Protein AF-A0A9E0YJE5-F1 (afdb_monomer_lite)

Secondary structure (DSSP, 8-state):
----------EEEEEEEEEEE-GGGTTPEEEEEEEEEEEE-TT-TT-EEEEEEEEEEEE-TT-TT---EEEEEEEEEEEE-

Foldseek 3Di:
DDDPPPFPQPFDKDKDKDWDFDVVLVRDIWIKIKIWTKGAGPVDRQWIKIKMKIWTWAADPPPPDDGDTDTDIDIDIDTGD

Radius of gyration: 19.16 Å; chains: 1; bounding box: 39×23×61 Å

Structure (mmCIF, N/CA/C/O backbone):
data_AF-A0A9E0YJE5-F1
#
_entry.id   AF-A0A9E0YJE5-F1
#
loop_
_atom_site.group_PDB
_atom_site.id
_atom_site.type_symbol
_atom_site.label_atom_id
_atom_site.label_alt_id
_atom_site.label_comp_id
_atom_site.label_asym_id
_atom_site.label_entity_id
_atom_site.label_seq_id
_atom_site.pdbx_PDB_ins_code
_atom_site.Cartn_x
_atom_site.Cartn_y
_atom_site.Cartn_z
_atom_site.occupancy
_atom_site.B_iso_or_equiv
_atom_site.auth_seq_id
_atom_site.auth_comp_id
_atom_site.auth_asym_id
_atom_site.auth_atom_id
_atom_site.pdbx_PDB_model_num
ATOM 1 N N . TYR A 1 1 ? -25.699 -8.453 35.910 1.00 36.94 1 TYR A N 1
ATOM 2 C CA . TYR A 1 1 ? -25.032 -9.606 35.279 1.00 36.94 1 TYR A CA 1
ATOM 3 C C . TYR A 1 1 ? -24.284 -9.119 34.049 1.00 36.94 1 TYR A C 1
ATOM 5 O O . TYR A 1 1 ? -24.908 -8.634 33.115 1.00 36.94 1 TYR A O 1
ATOM 13 N N . HIS A 1 2 ? -22.951 -9.129 34.121 1.00 45.34 2 HIS A N 1
ATOM 14 C CA . HIS A 1 2 ? -22.042 -8.694 33.061 1.00 45.34 2 HIS A CA 1
ATOM 15 C C . HIS A 1 2 ? -22.062 -9.715 31.918 1.00 45.34 2 HIS A C 1
ATOM 17 O O . HIS A 1 2 ? -21.574 -10.829 32.081 1.00 45.34 2 HIS A O 1
ATOM 23 N N . GLY A 1 3 ? -22.633 -9.341 30.774 1.00 43.97 3 GLY A N 1
ATOM 24 C CA . GLY A 1 3 ? -22.486 -10.094 29.534 1.00 43.97 3 GLY A CA 1
ATOM 25 C C . GLY A 1 3 ? -21.179 -9.694 28.863 1.00 43.97 3 GLY A C 1
ATOM 26 O O . GLY A 1 3 ? -21.126 -8.685 28.163 1.00 43.97 3 GLY A O 1
ATOM 27 N N . THR A 1 4 ? -20.124 -10.468 29.093 1.00 52.00 4 THR A N 1
ATOM 28 C CA . THR A 1 4 ? -18.880 -10.441 28.322 1.00 52.00 4 THR A CA 1
ATOM 29 C C . THR A 1 4 ? -19.194 -10.783 26.865 1.00 52.00 4 THR A C 1
ATOM 31 O O . THR A 1 4 ? -19.112 -11.933 26.441 1.00 52.00 4 THR A O 1
ATOM 34 N N . LYS A 1 5 ? -19.559 -9.773 26.065 1.00 52.00 5 LYS A N 1
ATOM 35 C CA . LYS A 1 5 ? -19.409 -9.871 24.613 1.00 52.00 5 LYS A CA 1
ATOM 36 C C . LYS A 1 5 ? -17.916 -10.033 24.372 1.00 52.00 5 LYS A C 1
ATOM 38 O O . LYS A 1 5 ? -17.168 -9.072 24.524 1.00 52.00 5 LYS A O 1
ATOM 43 N N . GLN A 1 6 ? -17.487 -11.257 24.074 1.00 48.09 6 GLN A N 1
ATOM 44 C CA . GLN A 1 6 ? -16.167 -11.513 23.517 1.00 48.09 6 GLN A CA 1
ATOM 45 C C . GLN A 1 6 ? -16.034 -10.624 22.283 1.00 48.09 6 GLN A C 1
ATOM 47 O O . GLN A 1 6 ? -16.612 -10.893 21.231 1.00 48.09 6 GLN A O 1
ATOM 52 N N . VAL A 1 7 ? -15.326 -9.511 22.446 1.00 54.22 7 VAL A N 1
ATOM 53 C CA . VAL A 1 7 ? -14.892 -8.676 21.338 1.00 54.22 7 VAL A CA 1
ATOM 54 C C . VAL A 1 7 ? -13.767 -9.467 20.698 1.00 54.22 7 VAL A C 1
ATOM 56 O O . VAL A 1 7 ? -12.607 -9.286 21.040 1.00 54.22 7 VAL A O 1
ATOM 59 N N . VAL A 1 8 ? -14.111 -10.430 19.847 1.00 55.34 8 VAL A N 1
ATOM 60 C CA . VAL A 1 8 ? -13.139 -10.974 18.906 1.00 55.34 8 VAL A CA 1
ATOM 61 C C . VAL A 1 8 ? -12.954 -9.857 17.881 1.00 55.34 8 VAL A C 1
ATOM 63 O O . VAL A 1 8 ? -13.912 -9.550 17.163 1.00 55.34 8 VAL A O 1
ATOM 66 N N . PRO A 1 9 ? -11.798 -9.168 17.837 1.00 58.50 9 PRO A N 1
ATOM 67 C CA . PRO A 1 9 ? -11.542 -8.232 16.764 1.00 58.50 9 PRO A CA 1
ATOM 68 C C . PRO A 1 9 ? -11.353 -9.102 15.526 1.00 58.50 9 PRO A C 1
ATOM 70 O O . PRO A 1 9 ? -10.281 -9.662 15.311 1.00 58.50 9 PRO A O 1
ATOM 73 N N . TYR A 1 10 ? -12.415 -9.306 14.750 1.00 65.81 10 TYR A N 1
ATOM 74 C CA . TYR A 1 10 ? -12.297 -9.972 13.462 1.00 65.81 10 TYR A CA 1
ATOM 75 C C . TYR A 1 10 ? -11.474 -9.045 12.564 1.00 65.81 10 TYR A C 1
ATOM 77 O O . TYR A 1 10 ? -12.002 -8.133 11.932 1.00 65.81 10 TYR A O 1
ATOM 85 N N . GLY A 1 11 ? -10.154 -9.231 12.589 1.00 73.56 11 GLY A N 1
ATOM 86 C CA . GLY A 1 11 ? -9.247 -8.658 11.614 1.00 73.56 11 GLY A CA 1
ATOM 87 C C . GLY A 1 11 ? -9.575 -9.290 10.271 1.00 73.56 11 GLY A C 1
ATOM 88 O O . GLY A 1 11 ? -9.392 -10.491 10.086 1.00 73.56 11 GLY A O 1
ATOM 89 N N . VAL A 1 12 ? -10.119 -8.497 9.357 1.00 85.38 12 VAL A N 1
ATOM 90 C CA . VAL A 1 12 ? -10.422 -8.943 8.001 1.00 85.38 12 VAL A CA 1
ATOM 91 C C . VAL A 1 12 ? -9.177 -8.728 7.159 1.00 85.38 12 VAL A C 1
ATOM 93 O O . VAL A 1 12 ? -8.697 -7.601 7.034 1.00 85.38 12 VAL A O 1
ATOM 96 N N . LEU A 1 13 ? -8.656 -9.809 6.583 1.00 87.38 13 LEU A N 1
ATOM 97 C CA . LEU A 1 13 ? -7.623 -9.715 5.560 1.00 87.38 13 LEU A CA 1
ATOM 98 C C . LEU A 1 13 ? -8.229 -9.094 4.303 1.00 87.38 13 LEU A C 1
ATOM 100 O O . LEU A 1 13 ? -9.256 -9.552 3.803 1.00 87.38 13 LEU A O 1
ATOM 104 N N . ILE A 1 14 ? -7.578 -8.055 3.800 1.00 88.12 14 ILE A N 1
ATOM 105 C CA . ILE A 1 14 ? -7.903 -7.408 2.536 1.00 88.12 14 ILE A CA 1
ATOM 106 C C . ILE A 1 14 ? -6.685 -7.470 1.626 1.00 88.12 14 ILE A C 1
ATOM 108 O O . ILE A 1 14 ? -5.545 -7.434 2.080 1.00 88.12 14 ILE A O 1
ATOM 112 N N . GLY A 1 15 ? -6.913 -7.562 0.328 1.00 91.75 15 GLY A N 1
ATOM 113 C CA . GLY A 1 15 ? -5.835 -7.547 -0.639 1.00 91.75 15 GLY A CA 1
ATOM 114 C C . GLY A 1 15 ? -6.357 -7.267 -2.031 1.00 91.75 15 GLY A C 1
ATOM 115 O O . GLY A 1 15 ? -7.531 -7.489 -2.322 1.00 91.75 15 GLY A O 1
ATOM 116 N N . GLY A 1 16 ? -5.477 -6.751 -2.872 1.00 90.19 16 GLY A N 1
ATOM 117 C CA . GLY A 1 16 ? -5.757 -6.413 -4.252 1.00 90.19 16 GLY A CA 1
ATOM 118 C C . GLY A 1 16 ? -4.502 -6.568 -5.090 1.00 90.19 16 GLY A C 1
ATOM 119 O O . GLY A 1 16 ? -3.390 -6.312 -4.629 1.00 90.19 16 GLY A O 1
ATOM 120 N N . LEU A 1 17 ? -4.695 -6.999 -6.325 1.00 90.50 17 LEU A N 1
ATOM 121 C CA . LEU A 1 17 ? -3.660 -7.053 -7.340 1.00 90.50 17 LEU A CA 1
ATOM 122 C C . LEU A 1 17 ? -4.173 -6.267 -8.543 1.00 90.50 17 LEU A C 1
ATOM 124 O O . LEU A 1 17 ? -5.316 -6.439 -8.960 1.00 90.50 17 LEU A O 1
ATOM 128 N N . ASP A 1 18 ? -3.335 -5.383 -9.058 1.00 86.81 18 ASP A N 1
ATOM 129 C CA . ASP A 1 18 ? -3.611 -4.511 -10.189 1.00 86.81 18 ASP A CA 1
ATOM 130 C C . ASP A 1 18 ? -2.511 -4.730 -11.227 1.00 86.81 18 ASP A C 1
ATOM 132 O O . ASP A 1 18 ? -1.327 -4.755 -10.892 1.00 86.81 18 ASP A O 1
ATOM 136 N N . VAL A 1 19 ? -2.905 -4.955 -12.479 1.00 86.56 19 VAL A N 1
ATOM 137 C CA . VAL A 1 19 ? -1.980 -5.166 -13.596 1.00 86.56 19 VAL A CA 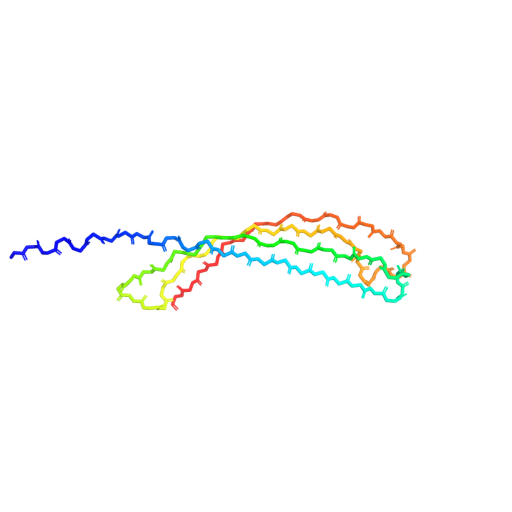1
ATOM 138 C C . VAL A 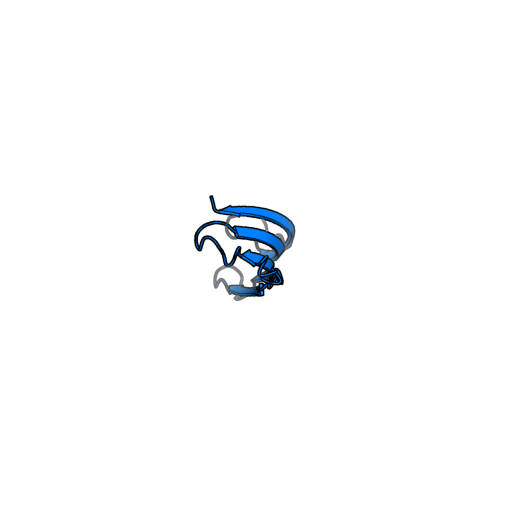1 19 ? -2.375 -4.219 -14.709 1.00 86.56 19 VAL A C 1
ATOM 140 O O . VAL A 1 19 ? -3.529 -4.205 -15.139 1.00 86.56 19 VAL A O 1
ATOM 143 N N . LYS A 1 20 ? -1.412 -3.436 -15.187 1.00 81.94 20 LYS A N 1
ATOM 144 C CA . LYS A 1 20 ? -1.613 -2.454 -16.250 1.00 81.94 20 LYS A CA 1
ATOM 145 C C . LYS A 1 20 ? -0.594 -2.678 -17.352 1.00 81.94 20 LYS A C 1
ATOM 147 O O . LYS A 1 20 ? 0.600 -2.740 -17.088 1.00 81.94 20 LYS A O 1
ATOM 152 N N . GLY A 1 21 ? -1.068 -2.783 -18.587 1.00 76.81 21 GLY A N 1
ATOM 153 C CA . GLY A 1 21 ? -0.226 -2.785 -19.780 1.00 76.81 21 GLY A CA 1
ATOM 154 C C . GLY A 1 21 ? -0.410 -1.475 -20.532 1.00 76.81 21 GLY A C 1
ATOM 155 O O . GLY A 1 21 ? -1.544 -1.047 -20.746 1.00 76.81 21 GLY A O 1
ATOM 156 N N . PHE A 1 22 ? 0.691 -0.849 -20.935 1.00 72.88 22 PHE A N 1
ATOM 157 C CA . PHE A 1 22 ? 0.668 0.375 -21.733 1.00 72.88 22 PHE A CA 1
ATOM 158 C C . PHE A 1 22 ? 1.222 0.085 -23.126 1.00 72.88 22 PHE A C 1
ATOM 160 O O . PHE A 1 22 ? 2.290 -0.515 -23.267 1.00 72.88 22 PHE A O 1
ATOM 167 N N . GLN A 1 23 ? 0.503 0.517 -24.165 1.00 71.31 23 GLN A N 1
ATOM 168 C CA . GLN A 1 23 ? 0.936 0.343 -25.555 1.00 71.31 23 GLN A CA 1
ATOM 169 C C . GLN A 1 23 ? 2.243 1.101 -25.837 1.00 71.31 23 GLN A C 1
ATOM 171 O O . GLN A 1 23 ? 3.097 0.606 -26.564 1.00 71.31 23 GLN A O 1
ATOM 176 N N . GLU A 1 24 ? 2.419 2.264 -25.207 1.00 69.94 24 GLU A N 1
ATOM 177 C CA . GLU A 1 24 ? 3.618 3.111 -25.301 1.00 69.94 24 GLU A CA 1
ATOM 178 C C . GLU A 1 24 ? 4.886 2.412 -24.778 1.00 69.94 24 GLU A C 1
ATOM 180 O O . GLU A 1 24 ? 5.984 2.744 -25.206 1.00 69.94 24 GLU A O 1
ATOM 185 N N . LEU A 1 25 ? 4.731 1.391 -23.926 1.00 68.62 25 LEU A N 1
ATOM 186 C CA . LEU A 1 25 ? 5.811 0.567 -23.368 1.00 68.62 25 LEU A CA 1
ATOM 187 C C . LEU A 1 25 ? 5.881 -0.825 -24.022 1.00 68.62 25 LEU A C 1
ATOM 189 O O . LEU A 1 25 ? 6.271 -1.797 -23.374 1.00 68.62 25 LEU A O 1
ATOM 193 N N . ASN A 1 26 ? 5.447 -0.964 -25.280 1.00 73.31 26 ASN A N 1
ATOM 194 C CA . ASN A 1 26 ? 5.389 -2.248 -25.996 1.00 73.31 26 ASN A CA 1
ATOM 195 C C . ASN A 1 26 ? 4.627 -3.347 -25.234 1.00 73.31 26 ASN A C 1
ATOM 197 O O . ASN A 1 26 ? 5.010 -4.514 -25.280 1.00 73.31 26 ASN A O 1
ATOM 201 N N . TRP A 1 27 ? 3.548 -2.986 -24.531 1.00 75.12 27 TRP A N 1
ATOM 202 C CA . TRP A 1 27 ? 2.756 -3.913 -23.709 1.00 75.12 27 TRP A CA 1
ATOM 203 C C . TRP A 1 27 ? 3.488 -4.495 -22.496 1.00 75.12 27 TRP A C 1
ATOM 205 O O . TRP A 1 27 ? 3.061 -5.514 -21.956 1.00 75.12 27 TRP A O 1
ATOM 215 N N . THR A 1 28 ? 4.552 -3.846 -22.019 1.00 73.19 28 THR A N 1
ATOM 216 C CA . THR A 1 28 ? 5.232 -4.267 -20.789 1.00 73.19 28 THR A CA 1
ATOM 217 C C . THR A 1 28 ? 4.264 -4.161 -19.597 1.00 73.19 28 THR A C 1
ATOM 219 O O . THR A 1 28 ? 3.764 -3.066 -19.319 1.00 73.19 28 THR A O 1
ATOM 222 N N . PRO A 1 29 ? 3.953 -5.271 -18.897 1.00 70.75 29 PRO A N 1
ATOM 223 C CA . PRO A 1 29 ? 2.982 -5.266 -17.812 1.00 70.75 29 PRO A CA 1
ATOM 224 C C . PRO A 1 29 ? 3.599 -4.696 -16.528 1.00 70.75 29 PRO A C 1
ATOM 226 O O . PRO A 1 29 ? 4.562 -5.237 -15.989 1.00 70.75 29 PRO A O 1
ATOM 229 N N . ALA A 1 30 ? 3.011 -3.624 -16.008 1.00 79.25 30 ALA A N 1
ATOM 230 C CA . ALA A 1 30 ? 3.247 -3.127 -14.659 1.00 79.25 30 ALA A CA 1
ATOM 231 C C . ALA A 1 30 ? 2.293 -3.825 -13.687 1.00 79.25 30 ALA A C 1
ATOM 233 O O . ALA A 1 30 ? 1.114 -4.005 -14.001 1.00 79.25 30 ALA A O 1
ATOM 234 N N . TYR A 1 31 ? 2.779 -4.195 -12.504 1.00 84.25 31 TYR A N 1
ATOM 235 C CA . TYR A 1 31 ? 1.966 -4.858 -11.493 1.00 84.25 31 TYR A CA 1
ATOM 236 C C . TYR A 1 31 ? 2.090 -4.181 -10.128 1.00 84.25 31 TYR A C 1
ATOM 238 O O . TYR A 1 31 ? 3.163 -3.788 -9.670 1.00 84.25 31 TYR A O 1
ATOM 246 N N . SER A 1 32 ? 0.956 -4.058 -9.450 1.00 85.50 32 SER A N 1
ATOM 247 C CA . SER A 1 32 ? 0.863 -3.559 -8.088 1.00 85.50 32 SER A CA 1
ATOM 248 C C . SER A 1 32 ? 0.103 -4.557 -7.238 1.00 85.50 32 SER A C 1
ATOM 250 O O . SER A 1 32 ? -0.953 -5.050 -7.618 1.00 85.50 32 SER A O 1
ATOM 252 N N . VAL A 1 33 ? 0.648 -4.857 -6.069 1.00 90.06 33 VAL A N 1
ATOM 253 C CA . VAL A 1 33 ? 0.033 -5.734 -5.082 1.00 90.06 33 VAL A CA 1
ATOM 254 C C . VAL A 1 33 ? -0.146 -4.943 -3.803 1.00 90.06 33 VAL A C 1
ATOM 256 O O . VAL A 1 33 ? 0.774 -4.283 -3.330 1.00 90.06 33 VAL A O 1
ATOM 259 N N . LYS A 1 34 ? -1.336 -5.014 -3.224 1.00 91.88 34 LYS A N 1
ATOM 260 C CA . LYS A 1 34 ? -1.656 -4.410 -1.936 1.00 91.88 34 LYS A CA 1
ATOM 261 C C . LYS A 1 34 ? -2.264 -5.472 -1.040 1.00 91.88 34 LYS A C 1
ATOM 263 O O . LYS A 1 34 ? -3.101 -6.250 -1.487 1.00 91.88 34 LYS A O 1
ATOM 268 N N . ALA A 1 35 ? -1.861 -5.514 0.217 1.00 92.50 35 ALA A N 1
ATOM 269 C CA . ALA A 1 35 ? -2.403 -6.434 1.209 1.00 92.50 35 ALA A CA 1
ATOM 270 C C . ALA A 1 35 ? -2.522 -5.720 2.551 1.00 92.50 35 ALA A C 1
ATOM 272 O O . ALA A 1 35 ? -1.706 -4.866 2.874 1.00 92.50 35 ALA A O 1
ATOM 273 N N . GLY A 1 36 ? -3.529 -6.049 3.346 1.00 90.25 36 GLY A N 1
ATOM 274 C CA . GLY A 1 36 ? -3.777 -5.356 4.596 1.00 90.25 36 GLY A CA 1
ATOM 275 C C . GLY A 1 36 ? -4.693 -6.098 5.549 1.00 90.25 36 GLY A C 1
ATOM 276 O O . GLY A 1 36 ? -5.312 -7.107 5.217 1.00 90.25 36 GLY A O 1
ATOM 277 N N . LEU A 1 37 ? -4.771 -5.564 6.759 1.00 89.38 37 LEU A N 1
ATOM 278 C CA . LEU A 1 37 ? -5.637 -6.025 7.830 1.00 89.38 37 LEU A CA 1
ATOM 279 C C . LEU A 1 37 ? -6.562 -4.884 8.222 1.00 89.38 37 LEU A C 1
ATOM 281 O O . LEU A 1 37 ? -6.099 -3.800 8.574 1.00 89.38 37 LEU A O 1
ATOM 285 N N . ASN A 1 38 ? -7.864 -5.137 8.172 1.00 85.31 38 ASN A N 1
ATOM 286 C CA . ASN A 1 38 ? -8.882 -4.201 8.613 1.00 85.31 38 ASN A CA 1
ATOM 287 C C . ASN A 1 38 ? -9.502 -4.671 9.930 1.00 85.31 38 ASN A C 1
ATOM 289 O O . ASN A 1 38 ? -10.120 -5.733 9.991 1.00 85.31 38 ASN A O 1
ATOM 293 N N . PHE A 1 39 ? -9.376 -3.863 10.975 1.00 83.50 39 PHE A N 1
ATOM 294 C CA . PHE A 1 39 ? -9.959 -4.104 12.287 1.00 83.50 39 PHE A CA 1
ATOM 295 C C . PHE A 1 39 ? -11.197 -3.226 12.442 1.00 83.50 39 PHE A C 1
ATOM 297 O O . PHE A 1 39 ? -11.090 -2.015 12.645 1.00 83.50 39 PHE A O 1
ATOM 304 N N . LYS A 1 40 ? -12.382 -3.837 12.344 1.00 74.19 40 LYS A N 1
ATOM 305 C CA . LYS A 1 40 ? -13.666 -3.149 12.525 1.00 74.19 40 LYS A CA 1
ATOM 306 C C . LYS A 1 40 ? -14.209 -3.386 13.932 1.00 74.19 40 LYS A C 1
ATOM 308 O O . LYS A 1 40 ? -14.245 -4.522 14.404 1.00 74.19 40 LYS A O 1
ATOM 313 N N . ASN A 1 41 ? -14.672 -2.329 14.598 1.00 68.50 41 ASN A N 1
ATOM 314 C CA . ASN A 1 41 ? -15.363 -2.475 15.876 1.00 68.50 41 ASN A CA 1
ATOM 315 C C . ASN A 1 41 ? -16.832 -2.880 15.643 1.00 68.50 41 ASN A C 1
ATOM 317 O O . ASN A 1 41 ? -17.597 -2.148 15.020 1.00 68.50 41 ASN A O 1
ATOM 321 N N . LEU A 1 42 ? -17.256 -4.035 16.168 1.00 58.00 42 LEU A N 1
ATOM 322 C CA . LEU A 1 42 ? -18.643 -4.521 16.066 1.00 58.00 42 LEU A CA 1
ATOM 323 C C . LEU A 1 42 ? -19.659 -3.647 16.837 1.00 58.00 42 LEU A C 1
ATOM 325 O O . LEU A 1 42 ? -20.862 -3.826 16.668 1.00 58.00 42 LEU A O 1
ATOM 329 N N . GLY A 1 43 ? -19.199 -2.719 17.688 1.00 55.81 43 GLY A N 1
ATOM 330 C CA . GLY A 1 43 ? -20.052 -1.807 18.462 1.00 55.81 43 GLY A CA 1
ATOM 331 C C . GLY A 1 43 ? -20.391 -0.478 17.773 1.00 55.81 43 GLY A C 1
ATOM 332 O O . GLY A 1 43 ? -21.318 0.207 18.198 1.00 55.81 43 GLY A O 1
ATOM 333 N N . THR A 1 44 ? -19.663 -0.088 16.723 1.00 57.19 44 THR A N 1
ATOM 334 C CA . THR A 1 44 ? -19.903 1.150 15.961 1.00 57.19 44 THR A CA 1
ATOM 335 C C . THR A 1 44 ? -19.356 0.947 14.554 1.00 57.19 44 THR A C 1
ATOM 337 O O . THR A 1 44 ? -18.150 0.798 14.384 1.00 57.19 44 THR A O 1
ATOM 340 N N . SER A 1 45 ? -20.238 0.902 13.551 1.00 64.38 45 SER A N 1
ATOM 341 C CA . SER A 1 45 ? -19.879 0.505 12.180 1.00 64.38 45 SER A CA 1
ATOM 342 C C . SER A 1 45 ? -18.819 1.403 11.521 1.00 64.38 45 SER A C 1
ATOM 344 O O . SER A 1 45 ? -18.132 0.929 10.616 1.00 64.38 45 SER A O 1
ATOM 346 N N . ASP A 1 46 ? -18.657 2.642 11.985 1.00 71.62 46 ASP A N 1
ATOM 347 C CA . ASP A 1 46 ? -17.799 3.641 11.332 1.00 71.62 46 ASP A CA 1
ATOM 348 C C . ASP A 1 46 ? -16.351 3.661 11.833 1.00 71.62 46 ASP A C 1
ATOM 350 O O . ASP A 1 46 ? -15.472 4.179 11.150 1.00 71.62 46 ASP A O 1
ATOM 354 N N . ARG A 1 47 ? -16.059 3.034 12.982 1.00 78.50 47 ARG A N 1
ATOM 355 C CA . ARG A 1 47 ? -14.695 3.009 13.525 1.00 78.50 47 ARG A CA 1
ATOM 356 C C . ARG A 1 47 ? -13.923 1.806 13.014 1.00 78.50 47 ARG A C 1
ATOM 358 O O . ARG A 1 47 ? -14.217 0.663 13.388 1.00 78.50 47 ARG A O 1
ATOM 365 N N . TYR A 1 48 ? -12.896 2.076 12.217 1.00 82.56 48 TYR A N 1
ATOM 366 C CA . TYR A 1 48 ? -11.970 1.054 11.752 1.00 82.56 48 TYR A CA 1
ATOM 367 C C . TYR A 1 48 ? -10.521 1.529 11.795 1.00 82.56 48 TYR A C 1
ATOM 369 O O . TYR A 1 48 ? -10.216 2.706 11.603 1.00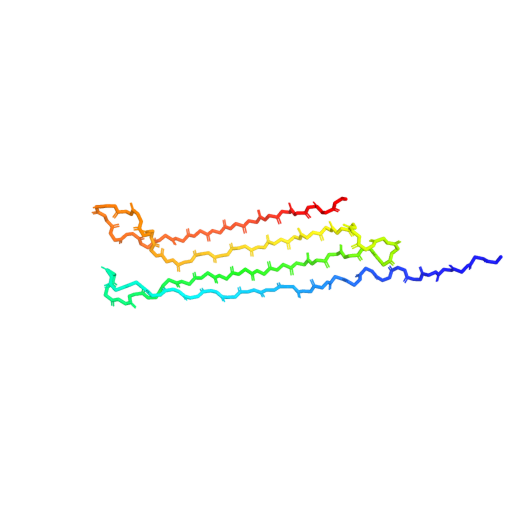 82.56 48 TYR A O 1
ATOM 377 N N . ILE A 1 49 ? -9.625 0.579 12.042 1.00 86.12 49 ILE A N 1
ATOM 378 C CA . ILE A 1 49 ? -8.186 0.753 11.860 1.00 86.12 49 ILE A CA 1
ATOM 379 C C . ILE A 1 49 ? -7.775 -0.218 10.770 1.00 86.12 49 ILE A C 1
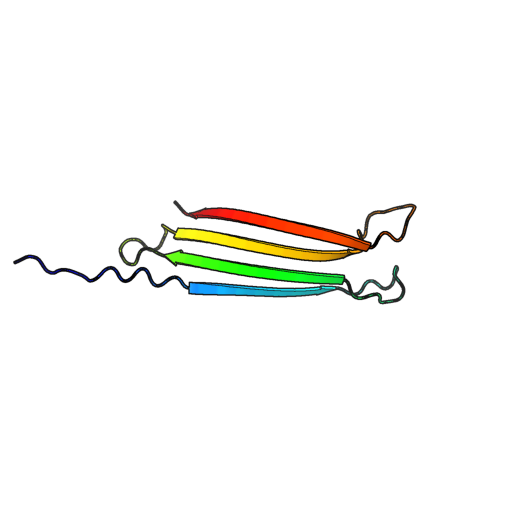ATOM 381 O O . ILE A 1 49 ? -8.016 -1.418 10.888 1.00 86.12 49 ILE A O 1
ATOM 385 N N . GLN A 1 50 ? -7.155 0.289 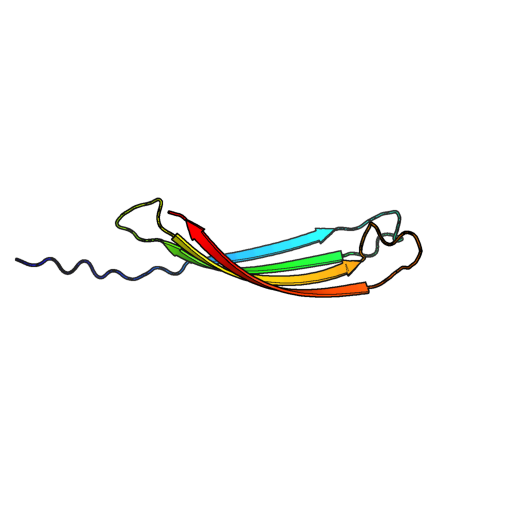9.716 1.00 88.56 50 GLN A N 1
ATOM 386 C CA . GLN A 1 50 ? -6.691 -0.522 8.606 1.00 88.56 50 GLN A CA 1
ATOM 387 C C . GLN A 1 50 ? -5.192 -0.329 8.425 1.00 88.56 50 GLN A C 1
ATOM 389 O O . GLN A 1 50 ? -4.716 0.789 8.268 1.00 88.56 50 GLN A O 1
ATOM 394 N N . VAL A 1 51 ? -4.447 -1.427 8.440 1.00 90.25 51 VAL A N 1
ATOM 395 C CA . VAL A 1 51 ? -3.014 -1.439 8.138 1.00 90.25 51 VAL A CA 1
ATOM 396 C C . VAL A 1 51 ? -2.844 -2.042 6.756 1.00 90.25 51 VAL A C 1
ATOM 398 O O . VAL A 1 51 ? -3.367 -3.125 6.504 1.00 90.25 51 VAL A O 1
ATOM 401 N N . MET A 1 52 ? -2.125 -1.364 5.867 1.00 93.00 52 MET A N 1
ATOM 402 C CA . MET A 1 52 ? -1.849 -1.838 4.515 1.00 93.00 52 MET A CA 1
ATOM 403 C C . MET A 1 52 ? -0.362 -1.829 4.206 1.00 93.00 52 MET A C 1
ATOM 405 O O . MET A 1 52 ? 0.372 -0.921 4.584 1.00 93.00 52 MET A O 1
ATOM 409 N N . LEU A 1 53 ? 0.047 -2.834 3.452 1.00 92.31 53 LEU A N 1
ATOM 410 C CA . LEU A 1 53 ? 1.316 -2.945 2.767 1.00 92.31 53 LEU A CA 1
ATOM 411 C C . LEU A 1 53 ? 1.046 -2.850 1.271 1.00 92.31 53 LEU A C 1
ATOM 413 O O . LEU A 1 53 ? 0.126 -3.480 0.745 1.00 92.31 53 LEU A O 1
ATOM 417 N N . GLU A 1 54 ? 1.861 -2.064 0.589 1.00 90.81 54 GLU A N 1
ATOM 418 C CA . GLU A 1 54 ? 1.776 -1.853 -0.846 1.00 90.81 54 GLU A CA 1
ATOM 419 C C . GLU A 1 54 ? 3.118 -2.191 -1.478 1.00 90.81 54 GLU A C 1
ATOM 421 O O . GLU A 1 54 ? 4.173 -1.760 -1.019 1.00 90.81 54 GLU A O 1
ATOM 426 N N . TYR A 1 55 ? 3.072 -2.963 -2.550 1.00 88.00 55 TYR A N 1
ATOM 427 C CA . TYR A 1 55 ? 4.206 -3.256 -3.396 1.00 88.00 55 TYR A CA 1
ATOM 428 C C . TYR A 1 55 ? 3.859 -2.860 -4.823 1.00 88.00 55 TYR A C 1
ATOM 430 O O . TYR A 1 55 ? 2.845 -3.277 -5.383 1.00 88.00 55 TYR A O 1
ATOM 438 N N . TYR A 1 56 ? 4.701 -2.032 -5.414 1.00 82.62 56 TYR A N 1
ATOM 439 C CA . TYR A 1 56 ? 4.607 -1.642 -6.805 1.00 82.62 56 TYR A CA 1
ATOM 440 C C . TYR A 1 56 ? 5.870 -2.090 -7.518 1.00 82.62 56 TYR A C 1
ATOM 442 O O . TYR A 1 56 ? 6.979 -1.790 -7.069 1.00 82.62 56 TYR A O 1
ATOM 450 N N . ASN A 1 57 ? 5.701 -2.784 -8.635 1.00 80.56 57 ASN A N 1
ATOM 451 C CA . ASN A 1 57 ? 6.785 -3.042 -9.558 1.00 80.56 57 ASN A CA 1
ATOM 452 C C . ASN A 1 57 ? 6.301 -2.804 -10.985 1.00 80.56 57 ASN A C 1
ATOM 454 O O . ASN A 1 57 ? 5.471 -3.537 -11.525 1.00 80.56 57 ASN A O 1
ATOM 458 N N . GLY A 1 58 ? 6.819 -1.748 -11.593 1.00 73.00 58 GLY A N 1
ATOM 459 C CA . GLY A 1 58 ? 6.474 -1.402 -12.953 1.00 73.00 58 GLY A CA 1
ATOM 460 C C . GLY A 1 58 ? 7.080 -0.079 -13.369 1.00 73.00 58 GLY A C 1
ATOM 461 O O . GLY A 1 58 ? 7.847 0.551 -12.645 1.00 73.00 58 GLY A O 1
ATOM 462 N N . PHE A 1 59 ? 6.717 0.351 -14.563 1.00 64.62 59 PHE A N 1
ATOM 463 C CA . PHE A 1 59 ? 7.242 1.572 -15.149 1.00 64.62 59 PHE A CA 1
ATOM 464 C C . PHE A 1 59 ? 6.508 2.811 -14.646 1.00 64.62 59 PHE A C 1
ATOM 466 O O . PHE A 1 59 ? 5.328 2.749 -14.295 1.00 64.62 59 PHE A O 1
ATOM 473 N N . ILE A 1 60 ? 7.206 3.947 -14.614 1.00 58.84 60 ILE A N 1
ATOM 474 C CA . ILE A 1 60 ? 6.596 5.250 -14.341 1.00 58.84 60 ILE A CA 1
ATOM 475 C C . ILE A 1 60 ? 6.068 5.796 -15.677 1.00 58.84 60 ILE A C 1
ATOM 477 O O . ILE A 1 60 ? 6.882 6.159 -16.525 1.00 58.84 60 ILE A O 1
ATOM 481 N N . PRO A 1 61 ? 4.743 5.927 -15.878 1.00 53.25 61 PRO A N 1
ATOM 482 C CA . PRO A 1 61 ? 4.176 6.368 -17.160 1.00 53.25 61 PRO A CA 1
ATOM 483 C C . PRO A 1 61 ? 4.518 7.825 -17.537 1.00 53.25 61 PRO A C 1
ATOM 485 O O . PRO A 1 61 ? 4.194 8.266 -18.631 1.00 53.25 61 PRO A O 1
ATOM 488 N N . TYR A 1 62 ? 5.182 8.580 -16.652 1.00 56.66 62 TYR A N 1
ATOM 489 C CA . TYR A 1 62 ? 5.546 9.991 -16.849 1.00 56.66 62 TYR A CA 1
ATOM 490 C C . TYR A 1 62 ? 7.063 10.245 -16.932 1.00 56.66 62 TYR A C 1
ATOM 492 O O . TYR A 1 62 ? 7.503 11.393 -16.874 1.00 56.66 62 TYR A O 1
ATOM 500 N N . GLY A 1 63 ? 7.887 9.200 -17.063 1.00 53.62 63 GLY A N 1
ATOM 501 C CA . GLY A 1 63 ? 9.320 9.348 -17.322 1.00 53.62 63 GLY A CA 1
ATOM 502 C C . GLY A 1 63 ? 9.574 9.757 -18.772 1.00 53.62 63 GLY A C 1
ATOM 503 O O . GLY A 1 63 ? 9.860 8.908 -19.601 1.00 53.62 63 GLY A O 1
ATOM 504 N N . GLN A 1 64 ? 9.497 11.052 -19.091 1.00 54.41 64 GLN A N 1
ATOM 505 C CA . GLN A 1 64 ? 9.595 11.579 -20.466 1.00 54.41 64 GLN A CA 1
ATOM 506 C C . GLN A 1 64 ? 10.923 11.257 -21.197 1.00 54.41 64 GLN A C 1
ATOM 508 O O . GLN A 1 64 ? 11.043 11.520 -22.390 1.00 54.41 64 GLN A O 1
ATOM 513 N N . PHE A 1 65 ? 11.920 10.687 -20.510 1.00 56.09 65 PHE A N 1
ATOM 514 C CA . PHE A 1 65 ? 13.245 10.425 -21.080 1.00 56.09 65 PHE A CA 1
ATOM 515 C C . PHE A 1 65 ? 13.827 9.041 -20.784 1.00 56.09 65 PHE A C 1
ATOM 517 O O . PHE A 1 65 ? 14.866 8.721 -21.355 1.00 56.09 65 PHE A O 1
ATOM 524 N N . TYR A 1 66 ? 13.204 8.221 -19.929 1.00 49.09 66 TYR A N 1
ATOM 525 C CA . TYR A 1 66 ? 13.782 6.929 -19.564 1.00 49.09 66 TYR A CA 1
ATOM 526 C C . TYR A 1 66 ? 12.752 5.885 -19.141 1.00 49.09 66 TYR A C 1
ATOM 528 O O . TYR A 1 66 ? 11.911 6.107 -18.269 1.00 49.09 66 TYR A O 1
ATOM 536 N N . ASP A 1 67 ? 12.960 4.704 -19.706 1.00 55.56 67 ASP A N 1
ATOM 537 C CA . ASP A 1 67 ? 12.328 3.433 -19.405 1.00 55.56 67 ASP A CA 1
ATOM 538 C C . ASP A 1 67 ? 12.837 2.853 -18.064 1.00 55.56 67 ASP A C 1
ATOM 540 O O . ASP A 1 67 ? 13.552 1.853 -18.024 1.00 55.56 67 ASP A O 1
ATOM 544 N N . TYR A 1 68 ? 12.529 3.509 -16.939 1.00 56.97 68 TYR A N 1
ATOM 545 C CA . TYR A 1 68 ? 12.929 3.018 -15.614 1.00 56.97 68 TYR A CA 1
ATOM 546 C C . TYR A 1 68 ? 11.867 2.102 -14.988 1.00 56.97 68 TYR A C 1
ATOM 548 O O . TYR A 1 68 ? 10.758 2.532 -14.659 1.00 56.97 68 TYR A O 1
ATOM 556 N N . GLU A 1 69 ? 12.256 0.848 -14.737 1.00 63.66 69 GLU A N 1
ATOM 557 C CA . GLU A 1 69 ? 11.557 -0.069 -13.831 1.00 63.66 69 GLU A CA 1
ATOM 558 C C . GLU A 1 69 ? 11.652 0.493 -12.401 1.00 63.66 69 GLU A C 1
ATOM 560 O O . GLU A 1 69 ? 12.724 0.524 -11.792 1.00 63.66 69 GLU A O 1
ATOM 565 N N . MET A 1 70 ? 10.531 0.973 -11.861 1.00 70.06 70 MET A N 1
ATOM 566 C CA . MET A 1 70 ? 10.443 1.487 -10.499 1.00 70.06 70 MET A CA 1
ATOM 567 C C . MET A 1 70 ? 9.849 0.418 -9.587 1.00 70.06 70 MET A C 1
ATOM 569 O O . MET A 1 70 ? 8.705 -0.014 -9.747 1.00 70.06 70 MET A O 1
ATOM 573 N N . LYS A 1 71 ? 10.626 0.037 -8.574 1.00 78.44 71 LYS A N 1
ATOM 574 C CA . LYS A 1 71 ? 10.164 -0.804 -7.468 1.00 78.44 71 LYS A CA 1
ATOM 575 C C . LYS A 1 71 ? 9.924 0.082 -6.266 1.00 78.44 71 LYS A C 1
ATOM 577 O O . LYS A 1 71 ? 10.836 0.772 -5.819 1.00 78.44 71 LYS A O 1
ATOM 582 N N . SER A 1 72 ? 8.705 0.058 -5.751 1.00 82.38 72 SER A N 1
ATOM 583 C CA . SER A 1 72 ? 8.328 0.805 -4.560 1.00 82.38 72 SER A CA 1
ATOM 584 C C . SER A 1 72 ? 7.660 -0.120 -3.558 1.00 82.38 72 SER A C 1
ATOM 586 O O . SER A 1 72 ? 6.851 -0.973 -3.922 1.00 82.38 72 SER A O 1
ATOM 588 N N . TYR A 1 73 ? 8.008 0.058 -2.290 1.00 88.94 73 TYR A N 1
ATOM 589 C CA . TYR A 1 73 ? 7.379 -0.618 -1.166 1.00 88.94 73 TYR A CA 1
ATOM 590 C C . TYR A 1 73 ? 6.850 0.459 -0.227 1.00 88.94 73 TYR A C 1
ATOM 592 O O . TYR A 1 73 ? 7.572 1.389 0.130 1.00 88.94 73 TYR A O 1
ATOM 600 N N . GLY A 1 74 ? 5.588 0.335 0.158 1.00 88.88 74 GLY A N 1
ATOM 601 C CA . GLY A 1 74 ? 4.898 1.266 1.032 1.00 88.88 74 GLY A CA 1
ATOM 602 C C . GLY A 1 74 ? 4.198 0.537 2.166 1.00 88.88 74 GLY A C 1
ATOM 603 O O . GLY A 1 74 ? 3.812 -0.625 2.050 1.00 88.88 74 GLY A O 1
ATOM 604 N N . MET A 1 75 ? 4.014 1.245 3.271 1.00 93.31 75 MET A N 1
ATOM 605 C CA . MET A 1 75 ? 3.148 0.822 4.361 1.00 93.31 75 MET A CA 1
ATOM 606 C C . MET A 1 75 ? 2.319 2.020 4.805 1.00 93.31 75 MET A C 1
ATOM 608 O O . MET A 1 75 ? 2.848 3.121 4.949 1.00 93.31 75 MET A O 1
ATOM 612 N N . GLY A 1 76 ? 1.028 1.800 5.021 1.00 91.56 76 GLY A N 1
ATOM 613 C CA . GLY A 1 76 ? 0.079 2.819 5.445 1.00 91.56 76 GLY A CA 1
ATOM 614 C C . GLY A 1 76 ? -0.776 2.333 6.605 1.00 91.56 76 GLY A C 1
ATOM 615 O O . GLY A 1 76 ? -1.093 1.148 6.714 1.00 91.56 76 GLY A O 1
ATOM 616 N N . VAL A 1 77 ? -1.164 3.268 7.468 1.00 91.00 77 VAL A N 1
ATOM 617 C CA . VAL A 1 77 ? -2.185 3.047 8.494 1.00 91.00 77 VAL A CA 1
ATOM 618 C C . VAL A 1 77 ? -3.302 4.053 8.256 1.00 91.00 77 VAL A C 1
ATOM 620 O O . VAL A 1 77 ? -3.053 5.254 8.176 1.00 91.00 77 VAL A O 1
ATOM 623 N N . TYR A 1 78 ? -4.525 3.555 8.139 1.00 88.62 78 TYR A N 1
ATOM 624 C CA . TYR A 1 78 ? -5.729 4.331 7.887 1.00 88.62 78 TYR A CA 1
ATOM 625 C C . TYR A 1 78 ? -6.660 4.228 9.089 1.00 88.62 78 TYR A C 1
ATOM 627 O O . TYR A 1 78 ? -6.864 3.146 9.646 1.00 88.62 78 TYR A O 1
ATOM 635 N N . PHE A 1 79 ? -7.247 5.359 9.460 1.00 86.81 79 PHE A N 1
ATOM 636 C CA . PHE A 1 79 ? -8.195 5.467 10.560 1.00 86.81 79 PHE A CA 1
ATOM 637 C C . PHE A 1 79 ? -9.523 5.983 10.009 1.00 86.81 79 PHE A C 1
ATOM 639 O O . PHE A 1 79 ? -9.562 7.064 9.424 1.00 86.81 79 PHE A O 1
ATOM 646 N N . GLY A 1 80 ? -10.593 5.213 10.193 1.00 83.69 80 GLY A N 1
ATOM 647 C CA . GLY A 1 80 ? -11.966 5.689 10.038 1.00 83.69 80 GLY A CA 1
ATOM 648 C C . GLY A 1 80 ? -12.515 6.097 11.398 1.00 83.69 80 GLY A C 1
ATOM 649 O O . GLY A 1 80 ? -12.434 5.304 12.344 1.00 83.69 80 GLY A O 1
ATOM 650 N N . PHE A 1 81 ? -13.015 7.328 11.506 1.00 78.06 81 PHE A N 1
ATOM 651 C CA . PHE A 1 81 ? -13.568 7.913 12.728 1.00 78.06 81 PHE A CA 1
ATOM 652 C C . PHE A 1 81 ? -15.015 8.356 12.543 1.00 78.06 81 PHE A C 1
ATOM 654 O O . PHE A 1 81 ? -15.348 8.828 11.434 1.00 78.06 81 PHE A O 1
#

pLDDT: mean 74.31, std 14.92, range [36.94, 9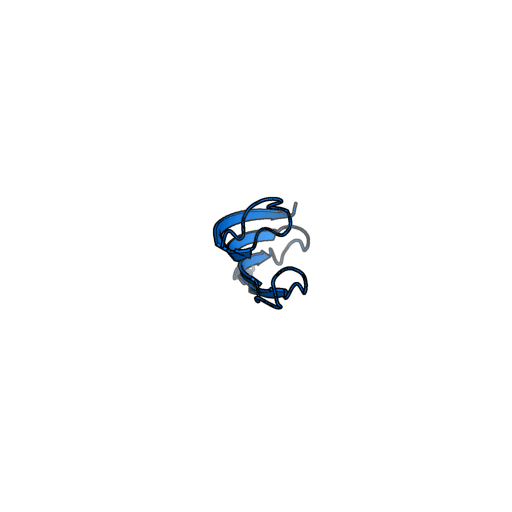3.31]

Sequence (81 aa):
YHGTKQVVPYGVLIGGLDVKGFQELNWTPAYSVKAGLNFKNLGTSDRYIQVMLEYYNGFIPYGQFYDYEMKSYGMGVYFGF